Protein AF-A0A554IM93-F1 (afdb_monomer)

Mean predicted aligned error: 4.96 Å

Sequence (60 aa):
MDKDNSQAVEKKLGIIVELLRHLLAVELLRGGMSMPEIGKRLHVATATVVKMLKGVKKEK

Secondary structure (DSSP, 8-state):
--HHHHHHHHHHHHHHHHHHHHHHHHHHHHTT--HHHHHHHHTS-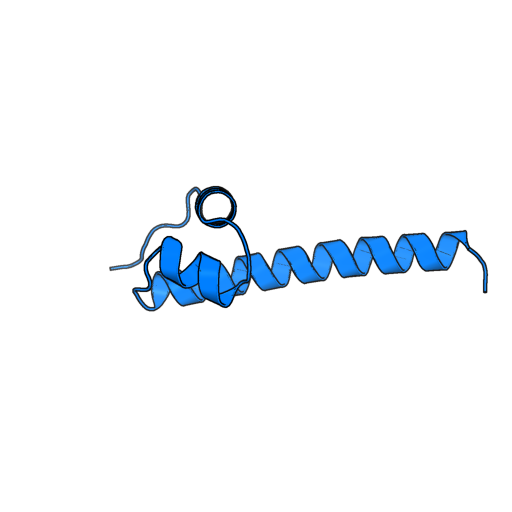HHHHHHHTTT-----

Foldseek 3Di:
DDPVVVVVVVVVVVVVLLVVLLVVLLVCVLVVDDLCVSCVVSVHDSVVSCVSCPPPDNDD

Nearest PDB structures (foldseek):
  2r0q-assembly1_F  TM=8.581E-01  e=3.313E-01  Staphylococcus aureus
  8b4h-assembly1_A  TM=8.265E-01  e=4.529E-01  Geobacillus stearothermophilus
  2ao9-assembly1_F  TM=7.558E-01  e=7.017E-01  Bacillus cereus ATCC 14579
  3mvp-assembly1_B  TM=6.110E-01  e=9.012E-01  Streptococcus mutans UA159
  2qib-assembly1_A  TM=5.385E-01  e=3.799E+00  Streptomyces coelicolor A3(2)

Radius of gyration: 14.55 Å; Cα contacts (8 Å, |Δi|>4): 35; chains: 1; bounding box: 43×19×34 Å

Structure (mmCIF, N/CA/C/O backbone):
data_AF-A0A554IM93-F1
#
_entry.id   AF-A0A554IM93-F1
#
loop_
_atom_site.group_PDB
_atom_site.id
_atom_site.type_symbol
_atom_site.label_atom_id
_atom_site.label_alt_id
_atom_site.label_comp_id
_atom_site.label_asym_id
_atom_site.label_entity_id
_atom_site.label_seq_id
_atom_site.pdbx_PDB_ins_code
_atom_site.Cartn_x
_atom_site.Cartn_y
_atom_site.Cartn_z
_atom_site.occupancy
_atom_site.B_iso_or_equiv
_atom_site.auth_seq_id
_atom_site.auth_comp_id
_atom_site.auth_asym_id
_atom_site.auth_atom_id
_atom_site.pdbx_PDB_model_num
ATOM 1 N N . MET A 1 1 ? 21.722 -7.532 -24.956 1.00 56.06 1 MET A N 1
ATOM 2 C CA . MET A 1 1 ? 20.494 -6.787 -24.613 1.00 56.06 1 MET A CA 1
ATOM 3 C C . MET A 1 1 ? 20.935 -5.472 -24.012 1.00 56.06 1 MET A C 1
ATOM 5 O O . MET A 1 1 ? 21.671 -5.500 -23.032 1.00 56.06 1 MET A O 1
ATOM 9 N N . ASP A 1 2 ? 20.583 -4.358 -24.648 1.00 63.09 2 ASP A N 1
ATOM 10 C CA . ASP A 1 2 ? 21.042 -3.026 -24.249 1.00 63.09 2 ASP A CA 1
ATOM 11 C C . ASP A 1 2 ? 20.588 -2.699 -22.822 1.00 63.09 2 ASP A C 1
ATOM 13 O O . ASP A 1 2 ? 19.399 -2.789 -22.502 1.00 63.09 2 ASP A O 1
ATOM 17 N N . LYS A 1 3 ? 21.550 -2.356 -21.954 1.00 68.25 3 LYS A N 1
ATOM 18 C CA . LYS A 1 3 ? 21.325 -2.062 -20.526 1.00 68.25 3 LYS A CA 1
ATOM 19 C C . LYS A 1 3 ? 20.223 -1.020 -20.312 1.00 68.25 3 LYS A C 1
ATOM 21 O O . LYS A 1 3 ? 19.425 -1.170 -19.388 1.00 68.25 3 LYS A O 1
ATOM 26 N N . ASP A 1 4 ? 20.136 -0.033 -21.198 1.00 75.44 4 ASP A N 1
ATOM 27 C CA . ASP A 1 4 ? 19.152 1.052 -21.128 1.00 75.44 4 ASP A CA 1
ATOM 28 C C . ASP A 1 4 ? 17.712 0.547 -21.294 1.00 75.44 4 ASP A C 1
ATOM 30 O O . ASP A 1 4 ? 16.794 1.016 -20.618 1.00 75.44 4 ASP A O 1
ATOM 34 N N . ASN A 1 5 ? 17.506 -0.469 -22.138 1.00 84.69 5 ASN A N 1
ATOM 35 C CA . ASN A 1 5 ? 16.180 -1.041 -22.351 1.00 84.69 5 ASN A CA 1
ATOM 36 C C . ASN A 1 5 ? 15.732 -1.887 -21.146 1.00 84.69 5 ASN A C 1
ATOM 38 O O . ASN A 1 5 ? 14.569 -1.822 -20.752 1.00 84.69 5 ASN A O 1
ATOM 42 N N . SER A 1 6 ? 16.654 -2.621 -20.508 1.00 88.88 6 SER A N 1
ATOM 43 C CA . SER A 1 6 ? 16.355 -3.386 -19.281 1.00 88.88 6 SER A CA 1
ATOM 44 C C . SER A 1 6 ? 15.897 -2.469 -18.149 1.00 88.88 6 SER A C 1
ATOM 46 O O . SER A 1 6 ? 14.854 -2.703 -17.544 1.00 88.88 6 SER A O 1
ATOM 48 N N . GLN A 1 7 ? 16.611 -1.362 -17.926 1.00 91.50 7 GLN A N 1
ATOM 49 C CA . GLN A 1 7 ? 16.265 -0.391 -16.885 1.00 91.50 7 GLN A CA 1
ATOM 50 C C . GLN A 1 7 ? 14.907 0.277 -17.137 1.00 91.50 7 GLN A C 1
ATOM 52 O O . GLN A 1 7 ? 14.114 0.473 -16.213 1.00 91.50 7 GLN A O 1
ATOM 57 N N . ALA A 1 8 ? 14.602 0.608 -18.395 1.00 93.56 8 ALA A N 1
ATOM 58 C CA . ALA A 1 8 ? 13.304 1.161 -18.765 1.00 93.56 8 ALA A CA 1
ATOM 59 C C . ALA A 1 8 ? 12.158 0.163 -18.521 1.00 93.56 8 ALA A C 1
ATOM 61 O O . ALA A 1 8 ? 11.090 0.557 -18.041 1.00 93.56 8 ALA A O 1
ATOM 62 N N . VAL A 1 9 ? 12.375 -1.120 -18.823 1.00 95.19 9 VAL A N 1
ATOM 63 C CA . VAL A 1 9 ? 11.408 -2.194 -18.556 1.00 95.19 9 VAL A CA 1
ATOM 64 C C . VAL A 1 9 ? 11.204 -2.380 -17.053 1.00 95.19 9 VAL A C 1
ATOM 66 O O . VAL A 1 9 ? 10.061 -2.363 -16.600 1.00 95.19 9 VAL A O 1
ATOM 69 N N . GLU A 1 10 ? 12.275 -2.468 -16.267 1.00 95.38 10 GLU A N 1
ATOM 70 C CA . GLU A 1 10 ? 12.210 -2.593 -14.804 1.00 95.38 10 GLU A CA 1
ATOM 71 C C . GLU A 1 10 ? 11.439 -1.432 -14.166 1.00 95.38 10 GLU A C 1
ATOM 73 O O . GLU A 1 10 ? 10.568 -1.647 -13.322 1.00 95.38 10 GLU A O 1
ATOM 78 N N . LYS A 1 11 ? 11.673 -0.199 -14.632 1.00 95.94 11 LYS A N 1
ATOM 79 C CA . LYS A 1 11 ? 10.933 0.978 -14.165 1.00 95.94 11 LYS A CA 1
ATOM 80 C C . LYS A 1 11 ? 9.438 0.877 -14.473 1.00 95.94 11 LYS A C 1
ATOM 82 O O . LYS A 1 11 ? 8.614 1.162 -13.606 1.00 95.94 11 LYS A O 1
ATOM 87 N N . LYS A 1 12 ? 9.074 0.468 -15.693 1.00 96.50 12 LYS A N 1
ATOM 88 C CA . LYS A 1 12 ? 7.666 0.274 -16.081 1.00 96.50 12 LYS A CA 1
ATOM 89 C C . LYS A 1 12 ? 7.003 -0.824 -15.253 1.00 96.50 12 LYS A C 1
ATOM 91 O O . LYS A 1 12 ? 5.881 -0.633 -14.792 1.00 96.50 12 LYS A O 1
ATOM 96 N N . LEU A 1 13 ? 7.700 -1.936 -15.020 1.00 97.12 13 LEU A N 1
ATOM 97 C CA . LEU A 1 13 ? 7.216 -3.019 -14.165 1.00 97.12 13 LEU A CA 1
ATOM 98 C C . LEU A 1 13 ? 7.007 -2.544 -12.724 1.00 97.12 13 LEU A C 1
ATOM 100 O O . LEU A 1 13 ? 5.971 -2.847 -12.139 1.00 97.12 13 LEU A O 1
ATOM 104 N N . GLY A 1 14 ? 7.922 -1.735 -12.183 1.00 95.62 14 GLY A N 1
ATOM 105 C CA . GLY A 1 14 ? 7.762 -1.108 -10.870 1.00 95.62 14 GLY A CA 1
ATOM 106 C C . GLY A 1 14 ? 6.477 -0.282 -10.770 1.00 95.62 14 GLY A C 1
ATOM 107 O O . GLY A 1 14 ? 5.694 -0.479 -9.843 1.00 95.62 14 GLY A O 1
ATOM 108 N N . ILE A 1 15 ? 6.205 0.565 -11.769 1.00 96.19 15 ILE A N 1
ATOM 109 C CA . ILE A 1 15 ? 4.974 1.372 -11.832 1.00 96.19 15 ILE A CA 1
ATOM 110 C C . ILE A 1 15 ? 3.726 0.478 -11.884 1.00 96.19 15 ILE A C 1
ATOM 112 O O . ILE A 1 15 ? 2.760 0.722 -11.163 1.00 96.19 15 ILE A O 1
ATOM 116 N N . ILE A 1 16 ? 3.740 -0.578 -12.704 1.00 97.06 16 ILE A N 1
ATOM 117 C CA . ILE A 1 16 ? 2.617 -1.523 -12.807 1.00 97.06 16 ILE A CA 1
ATOM 118 C C . ILE A 1 16 ? 2.356 -2.205 -11.459 1.00 97.06 16 ILE A C 1
ATOM 120 O O . ILE A 1 16 ? 1.209 -2.290 -11.025 1.00 97.06 16 ILE A O 1
ATOM 124 N N . VAL A 1 17 ? 3.406 -2.651 -10.766 1.00 95.25 17 VAL A N 1
ATOM 125 C CA . VAL A 1 17 ? 3.286 -3.272 -9.439 1.00 95.25 17 VAL A CA 1
ATOM 126 C C . VAL A 1 17 ? 2.687 -2.299 -8.420 1.00 95.25 17 VAL A C 1
ATOM 128 O O . VAL A 1 17 ? 1.842 -2.702 -7.620 1.00 95.25 17 VAL A O 1
ATOM 131 N N . GLU A 1 18 ? 3.072 -1.022 -8.447 1.00 93.81 18 GLU A N 1
ATOM 132 C CA . GLU A 1 18 ? 2.483 -0.008 -7.564 1.00 93.81 18 GLU A CA 1
ATOM 133 C C . GLU A 1 18 ? 0.996 0.231 -7.852 1.00 93.81 18 GLU A C 1
ATOM 135 O O . GLU A 1 18 ? 0.197 0.285 -6.913 1.00 93.81 18 GLU A O 1
ATOM 140 N N . LEU A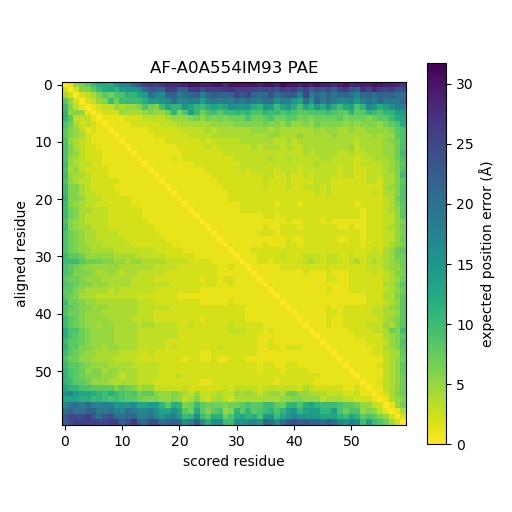 1 19 ? 0.604 0.299 -9.128 1.00 95.50 19 LEU A N 1
ATOM 141 C CA . LEU A 1 19 ? -0.799 0.440 -9.529 1.00 95.50 19 LEU A CA 1
ATOM 142 C C . LEU A 1 19 ? -1.641 -0.763 -9.082 1.00 95.50 19 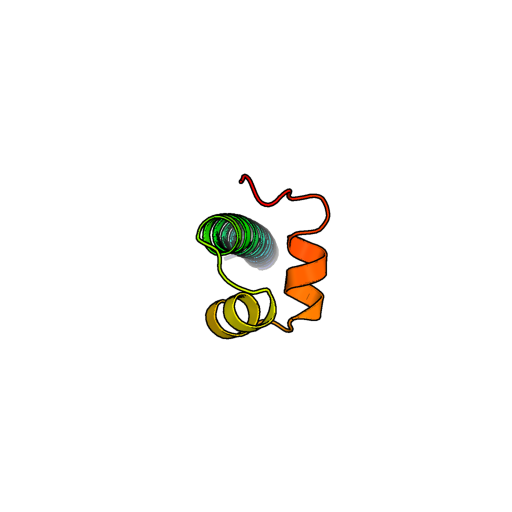LEU A C 1
ATOM 144 O O . LEU A 1 19 ? -2.715 -0.582 -8.510 1.00 95.50 19 LEU A O 1
ATOM 148 N N . LEU A 1 20 ? -1.137 -1.986 -9.274 1.00 96.19 20 LEU A N 1
ATOM 149 C CA . LEU A 1 20 ? -1.815 -3.210 -8.837 1.00 96.19 20 LEU A CA 1
ATOM 150 C C . LEU A 1 20 ? -1.978 -3.259 -7.313 1.00 96.19 20 LEU A C 1
ATOM 152 O O . LEU A 1 20 ? -3.051 -3.604 -6.818 1.00 96.19 20 LEU A O 1
ATOM 156 N N . ARG A 1 21 ? -0.945 -2.863 -6.558 1.00 95.12 21 ARG A N 1
ATOM 157 C CA . ARG A 1 21 ? -1.028 -2.758 -5.092 1.00 95.12 21 ARG A CA 1
ATOM 158 C C . ARG A 1 21 ? -2.075 -1.741 -4.654 1.00 95.12 21 ARG A C 1
ATOM 160 O O . ARG A 1 21 ? -2.819 -2.020 -3.717 1.00 95.12 21 ARG A O 1
ATOM 167 N N . HIS A 1 22 ? -2.149 -0.590 -5.321 1.00 95.31 22 HIS A N 1
ATOM 168 C CA . HIS A 1 22 ? -3.149 0.431 -5.017 1.00 95.31 22 HIS A CA 1
ATOM 169 C C . HIS A 1 22 ? -4.576 -0.076 -5.273 1.00 95.31 22 HIS A C 1
ATOM 171 O O . HIS A 1 22 ? -5.417 0.027 -4.382 1.00 95.31 22 HIS A O 1
ATOM 177 N N . LEU A 1 23 ? -4.835 -0.689 -6.433 1.00 95.50 23 LEU A N 1
ATOM 178 C CA . LEU A 1 23 ? -6.146 -1.265 -6.757 1.00 95.50 23 LEU A CA 1
ATOM 179 C C . LEU A 1 23 ? -6.566 -2.330 -5.740 1.00 95.50 23 LEU A C 1
ATOM 181 O O . LEU A 1 23 ? -7.681 -2.295 -5.224 1.00 95.50 23 LEU A O 1
ATOM 185 N N . LEU A 1 24 ? -5.652 -3.236 -5.386 1.00 96.50 24 LEU A N 1
ATOM 186 C CA . LEU A 1 24 ? -5.936 -4.268 -4.394 1.00 96.50 24 LEU A CA 1
ATOM 187 C C . LEU A 1 24 ? -6.214 -3.666 -3.008 1.00 96.50 24 LEU A C 1
ATOM 189 O O . LEU A 1 24 ? -7.127 -4.114 -2.321 1.00 96.50 24 LEU A O 1
ATOM 193 N N . ALA A 1 25 ? -5.480 -2.626 -2.600 1.00 96.69 25 ALA A N 1
ATOM 194 C CA . ALA A 1 25 ? -5.746 -1.923 -1.345 1.00 96.69 25 ALA A CA 1
ATOM 195 C C . ALA A 1 25 ? -7.160 -1.314 -1.310 1.00 96.69 25 ALA A C 1
ATOM 197 O O . ALA A 1 25 ? -7.818 -1.370 -0.270 1.00 96.69 25 ALA A O 1
ATOM 198 N N . VAL A 1 26 ? -7.629 -0.748 -2.430 1.00 96.12 26 VAL A N 1
ATOM 199 C CA . VAL A 1 26 ? -8.978 -0.168 -2.553 1.00 96.12 26 VAL A CA 1
ATOM 200 C C . VAL A 1 26 ? -10.045 -1.245 -2.392 1.00 96.12 26 VAL A C 1
ATOM 202 O O . VAL A 1 26 ? -10.968 -1.074 -1.596 1.00 96.12 26 VAL A O 1
ATOM 205 N N . GLU A 1 27 ? -9.895 -2.372 -3.083 1.00 95.38 27 GLU A N 1
ATOM 206 C CA . GLU A 1 27 ? -10.857 -3.475 -3.010 1.00 95.38 27 GLU A CA 1
ATOM 207 C C . GLU A 1 27 ? -10.900 -4.116 -1.618 1.00 95.38 27 GLU A C 1
ATOM 209 O O . GLU A 1 27 ? -11.977 -4.378 -1.083 1.00 95.38 27 GLU A O 1
ATOM 214 N N . LEU 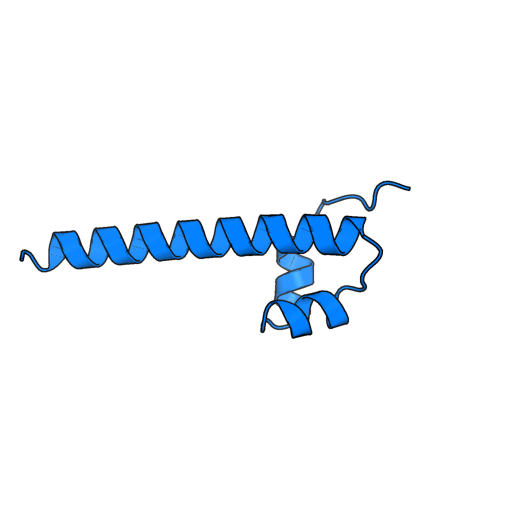A 1 28 ? -9.750 -4.279 -0.958 1.00 95.69 28 LEU A N 1
ATOM 215 C CA . LEU A 1 28 ? -9.713 -4.765 0.424 1.00 95.69 28 LEU A CA 1
ATOM 216 C C . LEU A 1 28 ? -10.386 -3.783 1.398 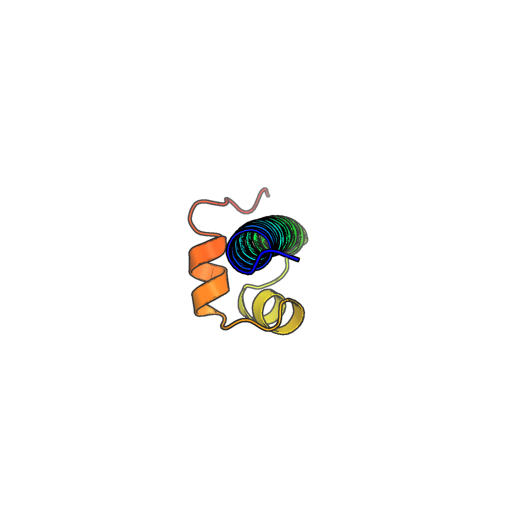1.00 95.69 28 LEU A C 1
ATOM 218 O O . LEU A 1 28 ? -11.104 -4.214 2.304 1.00 95.69 28 LEU A O 1
ATOM 222 N N . LEU A 1 29 ? -10.192 -2.471 1.211 1.00 95.25 29 LEU A N 1
ATOM 223 C CA . LEU A 1 29 ? -10.853 -1.447 2.024 1.00 95.25 29 LEU A CA 1
ATOM 224 C C . LEU A 1 29 ? -12.377 -1.483 1.843 1.00 95.25 29 LEU A C 1
ATOM 226 O O . LEU A 1 29 ? -13.111 -1.419 2.835 1.00 95.25 29 LEU A O 1
ATOM 230 N N . ARG A 1 30 ? -12.844 -1.601 0.595 1.00 93.00 30 ARG A N 1
ATOM 231 C CA . ARG A 1 30 ? -14.265 -1.765 0.249 1.00 93.00 30 ARG A CA 1
ATOM 232 C C . ARG A 1 30 ? -14.855 -3.037 0.846 1.00 93.00 30 ARG A C 1
ATOM 234 O O . ARG A 1 30 ? -15.944 -2.992 1.401 1.00 93.00 30 ARG A O 1
ATOM 241 N N . GLY A 1 31 ? -14.088 -4.126 0.861 1.00 93.56 31 GLY A N 1
ATOM 242 C CA . GLY A 1 31 ? -14.422 -5.373 1.555 1.00 93.56 31 GLY A CA 1
ATOM 243 C C . GLY A 1 31 ? -14.439 -5.279 3.088 1.00 93.56 31 GLY A C 1
ATOM 244 O O . GLY A 1 31 ? -14.541 -6.297 3.766 1.00 93.56 31 GLY A O 1
ATOM 245 N N . GLY A 1 32 ? -14.309 -4.080 3.663 1.00 93.62 32 GLY A N 1
ATOM 246 C CA . GLY A 1 32 ? -14.448 -3.843 5.097 1.00 93.62 32 GLY A CA 1
ATOM 247 C C . GLY A 1 32 ? -13.148 -3.932 5.892 1.00 93.62 32 GLY A C 1
ATOM 248 O O . GLY A 1 32 ? -13.153 -3.562 7.069 1.00 93.62 32 GLY A O 1
ATOM 249 N N . MET A 1 33 ? -12.040 -4.336 5.266 1.00 95.81 33 MET A N 1
ATOM 250 C CA . MET A 1 33 ? -10.763 -4.583 5.933 1.00 95.81 33 MET A CA 1
ATOM 251 C C . MET A 1 33 ? -10.170 -3.314 6.561 1.00 95.81 33 MET A C 1
ATOM 253 O O . MET A 1 33 ? -10.346 -2.197 6.068 1.00 95.81 33 MET A O 1
ATOM 257 N N . SER A 1 34 ? -9.459 -3.481 7.677 1.00 95.75 34 SER A N 1
ATOM 258 C CA . SER A 1 34 ? -8.761 -2.385 8.353 1.00 95.75 34 SER A CA 1
ATOM 259 C C . SER A 1 34 ? -7.411 -2.084 7.690 1.00 95.75 34 SER A C 1
ATOM 261 O O . SER A 1 34 ? -6.767 -2.973 7.136 1.00 95.75 34 SER A O 1
ATOM 263 N N . MET A 1 35 ? -6.936 -0.836 7.792 1.00 95.25 35 MET A N 1
A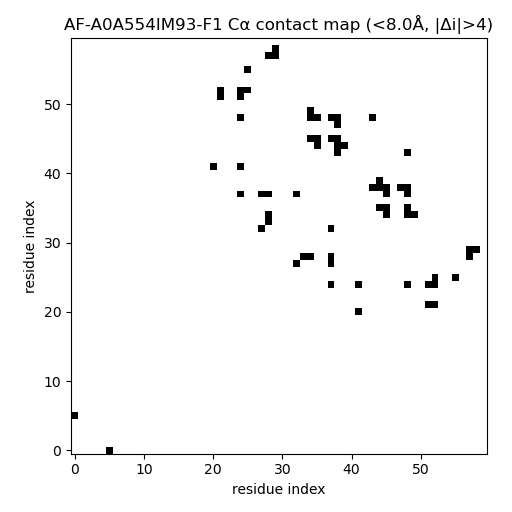TOM 264 C CA . MET A 1 35 ? -5.638 -0.427 7.226 1.00 95.25 35 MET A CA 1
ATOM 265 C C . MET A 1 35 ? -4.452 -1.299 7.692 1.00 95.25 35 MET A C 1
ATOM 267 O O . MET A 1 35 ? -3.615 -1.635 6.853 1.00 95.25 35 MET A O 1
ATOM 271 N N . PRO A 1 36 ? -4.352 -1.708 8.979 1.00 97.44 36 PRO A N 1
ATOM 272 C CA . PRO A 1 36 ? -3.284 -2.606 9.422 1.00 97.44 36 PRO A CA 1
ATOM 273 C C . PRO A 1 36 ? -3.340 -3.992 8.771 1.00 97.44 36 PRO A C 1
ATOM 275 O O . PRO A 1 36 ? -2.298 -4.554 8.443 1.00 97.44 36 PRO A O 1
ATOM 278 N N . GLU A 1 37 ? -4.538 -4.544 8.568 1.00 97.62 37 GLU A N 1
ATOM 279 C CA . GLU A 1 37 ? -4.713 -5.863 7.950 1.00 97.62 37 GLU A CA 1
ATOM 280 C C . GLU A 1 37 ? -4.395 -5.825 6.447 1.00 97.62 37 GLU A C 1
ATOM 282 O O . GLU A 1 37 ? -3.697 -6.703 5.938 1.00 97.62 37 GLU A O 1
ATOM 287 N N . ILE A 1 38 ? -4.789 -4.749 5.755 1.00 97.38 38 ILE A N 1
ATOM 288 C CA . ILE A 1 38 ? -4.374 -4.487 4.367 1.00 97.38 38 ILE A CA 1
ATOM 289 C C . ILE A 1 38 ? -2.843 -4.420 4.274 1.00 97.38 38 ILE A C 1
ATOM 291 O O . ILE A 1 38 ? -2.252 -5.040 3.392 1.00 97.38 38 ILE A O 1
ATOM 295 N N . GLY A 1 39 ? -2.186 -3.722 5.207 1.00 97.50 39 GLY A N 1
ATOM 296 C CA . GLY A 1 39 ? -0.724 -3.609 5.244 1.00 97.50 39 GLY A CA 1
ATOM 297 C C . GLY A 1 39 ? -0.030 -4.964 5.376 1.00 97.50 39 GLY A C 1
ATOM 298 O O . GLY A 1 39 ? 0.903 -5.252 4.626 1.00 97.50 39 GLY A O 1
ATOM 299 N N . LYS A 1 40 ? -0.538 -5.838 6.256 1.00 97.06 40 LYS A N 1
ATOM 300 C CA . LYS A 1 40 ? -0.034 -7.213 6.400 1.00 97.06 40 LYS A CA 1
ATOM 301 C C . LYS A 1 40 ? -0.160 -8.010 5.102 1.00 97.06 40 LYS A C 1
ATOM 303 O O . LYS A 1 40 ? 0.812 -8.637 4.695 1.00 97.06 40 LYS A O 1
ATOM 308 N N . ARG A 1 41 ? -1.319 -7.959 4.434 1.00 96.06 41 ARG A N 1
ATOM 309 C CA . ARG A 1 41 ? -1.573 -8.713 3.190 1.00 96.06 41 ARG A CA 1
ATOM 310 C C . ARG A 1 41 ? -0.772 -8.209 1.996 1.00 96.06 41 ARG A C 1
ATOM 312 O O . ARG A 1 41 ? -0.379 -8.998 1.147 1.00 96.06 41 ARG A O 1
ATOM 319 N N . LEU A 1 42 ? -0.537 -6.902 1.929 1.00 95.62 42 LEU A N 1
ATOM 320 C CA . LEU A 1 42 ? 0.248 -6.282 0.862 1.00 95.62 42 LEU A CA 1
ATOM 321 C C . LEU A 1 42 ? 1.751 -6.245 1.165 1.00 95.62 42 LEU A C 1
ATOM 323 O O . LEU A 1 42 ? 2.519 -5.777 0.326 1.00 95.62 42 LEU A O 1
ATOM 327 N N . HIS A 1 43 ? 2.170 -6.726 2.341 1.00 94.88 43 HIS A N 1
ATOM 328 C CA . HIS A 1 43 ? 3.544 -6.648 2.839 1.00 94.88 43 HIS A CA 1
ATOM 329 C C . HIS A 1 43 ? 4.115 -5.219 2.800 1.00 94.88 43 HIS A C 1
ATOM 331 O O . HIS A 1 43 ? 5.252 -4.991 2.390 1.00 94.88 43 HIS A O 1
ATOM 337 N N . VAL A 1 44 ? 3.319 -4.240 3.236 1.00 94.81 44 VAL A N 1
ATOM 338 C CA . VAL A 1 44 ? 3.725 -2.831 3.343 1.00 94.81 44 VAL A CA 1
ATOM 339 C C . VAL A 1 44 ? 3.377 -2.265 4.716 1.00 94.81 44 VAL A C 1
ATOM 341 O O . VAL A 1 44 ? 2.470 -2.734 5.401 1.00 94.81 44 VAL A O 1
ATOM 344 N N . ALA A 1 45 ? 4.080 -1.209 5.119 1.00 97.06 45 ALA A N 1
ATOM 345 C CA . ALA A 1 45 ? 3.762 -0.498 6.349 1.00 97.06 45 ALA A CA 1
ATOM 346 C C . ALA A 1 45 ? 2.342 0.094 6.303 1.00 97.06 45 ALA A C 1
ATOM 348 O O . ALA A 1 45 ? 1.899 0.605 5.273 1.00 97.06 45 ALA A O 1
ATOM 349 N N . THR A 1 46 ? 1.655 0.127 7.447 1.00 96.81 46 THR A N 1
ATOM 350 C CA . THR A 1 46 ? 0.319 0.738 7.566 1.00 96.81 46 THR A CA 1
ATOM 351 C C . THR A 1 46 ? 0.304 2.195 7.091 1.00 96.81 46 THR A C 1
ATOM 353 O O . THR A 1 46 ? -0.648 2.623 6.445 1.00 96.81 46 THR A O 1
ATOM 356 N N . ALA A 1 47 ? 1.375 2.959 7.338 1.00 96.75 47 ALA A N 1
ATOM 357 C CA . ALA A 1 47 ? 1.505 4.334 6.849 1.00 96.75 47 ALA A CA 1
ATOM 358 C C . ALA A 1 47 ? 1.472 4.422 5.310 1.00 96.75 47 ALA A C 1
ATOM 360 O O . ALA A 1 47 ? 0.881 5.346 4.750 1.00 96.75 47 ALA A O 1
ATOM 361 N N . THR A 1 48 ? 2.047 3.432 4.621 1.00 95.88 48 THR A N 1
ATOM 362 C CA . THR A 1 48 ? 1.979 3.317 3.161 1.00 95.88 48 THR A CA 1
ATOM 363 C C . THR A 1 48 ? 0.546 3.086 2.704 1.00 95.88 48 THR A C 1
ATOM 365 O O . THR A 1 48 ? 0.102 3.749 1.774 1.00 95.88 48 THR A O 1
ATOM 368 N N . VAL A 1 49 ? -0.206 2.224 3.394 1.00 96.19 49 VAL A N 1
ATOM 369 C CA . VAL A 1 49 ? -1.63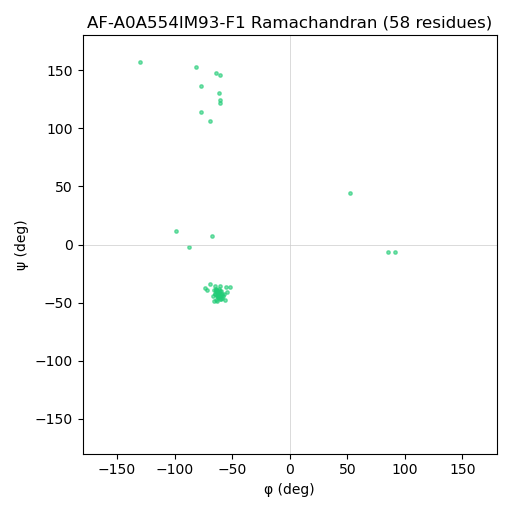0 1.983 3.102 1.00 96.19 49 VAL A CA 1
ATOM 370 C C . VAL A 1 49 ? -2.456 3.258 3.279 1.00 96.19 49 VAL A C 1
ATOM 372 O O . VAL A 1 49 ? -3.245 3.606 2.406 1.00 96.19 49 VAL A O 1
ATOM 375 N N . VAL A 1 50 ? -2.232 4.005 4.365 1.00 95.69 50 VAL A N 1
ATOM 376 C CA . VAL A 1 50 ? -2.901 5.295 4.617 1.00 95.69 50 VAL A CA 1
ATOM 377 C C . VAL A 1 50 ? -2.627 6.288 3.486 1.00 95.69 50 VAL A C 1
ATOM 379 O O . VAL A 1 50 ? -3.544 6.965 3.025 1.00 95.69 50 VAL A O 1
ATOM 382 N N . LYS A 1 51 ? -1.380 6.358 3.004 1.00 95.44 51 LYS A N 1
ATOM 383 C CA . LYS A 1 51 ? -1.015 7.198 1.857 1.00 95.44 51 LYS A CA 1
ATOM 384 C C . LYS A 1 51 ? -1.673 6.708 0.564 1.00 95.44 51 LYS A C 1
ATOM 386 O O . LYS A 1 51 ? -2.198 7.532 -0.177 1.00 95.44 51 LYS A O 1
ATOM 391 N N . MET A 1 52 ? -1.658 5.397 0.312 1.00 93.25 52 MET A N 1
ATOM 392 C CA . MET A 1 52 ? -2.266 4.771 -0.867 1.00 93.25 52 MET A CA 1
ATOM 393 C C . MET A 1 52 ? -3.770 5.023 -0.932 1.00 93.25 52 MET A C 1
ATOM 395 O O . MET A 1 52 ? -4.283 5.274 -2.010 1.00 93.25 52 MET A O 1
ATOM 399 N N . LEU A 1 53 ? -4.473 4.979 0.199 1.00 94.69 53 LEU A N 1
ATOM 400 C CA . LEU A 1 53 ? -5.934 5.079 0.264 1.00 94.69 53 LEU A CA 1
ATOM 401 C C . LEU A 1 53 ? -6.431 6.485 0.618 1.00 94.69 53 LEU A C 1
ATOM 403 O O . LEU A 1 53 ? -7.612 6.685 0.905 1.00 94.69 53 LEU A O 1
ATOM 407 N N . LYS A 1 54 ? -5.547 7.487 0.594 1.00 93.12 54 LYS A N 1
ATOM 408 C CA . LYS A 1 54 ? -5.916 8.872 0.885 1.00 93.12 54 LYS A CA 1
ATOM 409 C C . LYS A 1 54 ? -6.963 9.359 -0.123 1.00 93.12 54 LYS A C 1
ATOM 411 O O . LYS A 1 54 ? -6.714 9.387 -1.321 1.00 93.12 54 LYS A O 1
ATOM 416 N N . GLY A 1 55 ? -8.121 9.786 0.379 1.00 88.88 55 GLY A N 1
ATOM 417 C CA . GLY A 1 55 ? -9.228 10.278 -0.449 1.00 88.88 55 GLY A CA 1
ATOM 418 C C . GLY A 1 55 ? -10.155 9.185 -0.992 1.00 88.88 55 GLY A C 1
ATOM 419 O O . GLY A 1 55 ? -11.207 9.515 -1.534 1.00 88.88 55 GLY A O 1
ATOM 420 N N . VAL A 1 56 ? -9.828 7.905 -0.789 1.00 88.31 56 VAL A N 1
ATOM 421 C CA . VAL A 1 56 ? -10.728 6.790 -1.098 1.00 88.31 56 VAL A CA 1
ATO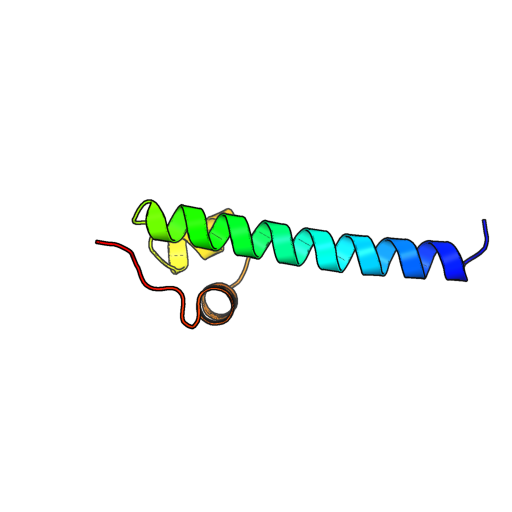M 422 C C . VAL A 1 56 ? -11.777 6.711 0.008 1.00 88.31 56 VAL A C 1
ATOM 424 O O . VAL A 1 56 ? -11.460 6.456 1.171 1.00 88.31 56 VAL A O 1
ATOM 427 N N . LYS A 1 57 ? -13.041 6.978 -0.332 1.00 75.56 57 LYS A N 1
ATOM 428 C CA . LYS A 1 57 ? -14.150 6.843 0.618 1.00 75.56 57 LYS A CA 1
ATOM 429 C C . LYS A 1 57 ? -14.494 5.366 0.775 1.00 75.56 57 LYS A C 1
ATOM 431 O O . LYS A 1 57 ? -14.590 4.645 -0.212 1.00 75.56 57 LYS A O 1
ATOM 436 N N . LYS A 1 58 ? -14.717 4.932 2.016 1.00 69.44 58 LYS A N 1
ATOM 437 C CA . LYS A 1 58 ? -15.360 3.644 2.279 1.00 69.44 58 LYS A CA 1
ATOM 438 C C . LYS A 1 58 ? -16.817 3.800 1.840 1.00 69.44 58 LYS A C 1
ATOM 440 O O . LYS A 1 58 ? -17.553 4.566 2.463 1.00 69.44 58 LYS A O 1
ATOM 445 N N . GLU A 1 59 ? -17.187 3.199 0.713 1.00 63.56 59 GLU A N 1
ATOM 446 C CA . GLU A 1 59 ? -18.594 3.119 0.315 1.00 63.56 59 GLU A CA 1
ATOM 447 C C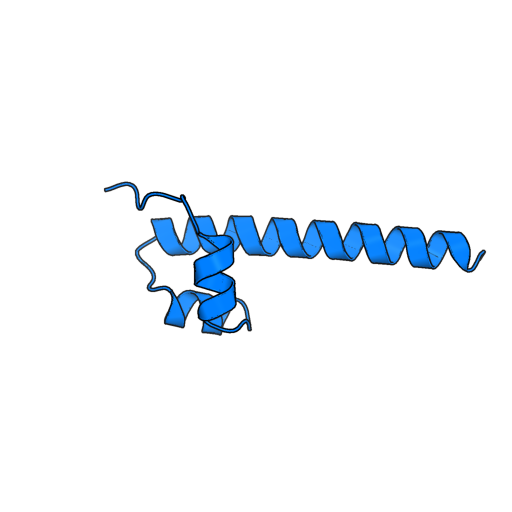 . GLU A 1 59 ? -19.332 2.317 1.398 1.00 63.56 59 GLU A C 1
ATOM 449 O O . GLU A 1 59 ? -18.805 1.317 1.893 1.00 63.56 59 GLU A O 1
ATOM 454 N N . LYS A 1 60 ? -20.452 2.875 1.872 1.00 52.41 60 LYS A N 1
ATOM 455 C CA . LYS A 1 60 ? -21.288 2.294 2.930 1.00 52.41 60 LYS A CA 1
ATOM 456 C C . LYS A 1 60 ? -22.086 1.117 2.399 1.00 52.41 60 LYS A C 1
ATOM 458 O O . LYS A 1 60 ? -22.598 1.254 1.268 1.00 52.41 60 LYS A O 1
#

Solvent-accessible surface area (backbone atoms only — not comparable to full-atom values): 3523 Å² total; per-residue (Å²): 129,65,67,70,58,53,53,53,49,52,52,51,50,51,53,50,53,52,52,52,51,43,54,51,50,50,53,43,40,58,72,66,50,50,58,64,59,50,10,64,77,70,74,45,57,42,69,55,41,54,63,68,46,62,88,63,74,74,74,127

pLDDT: mean 91.02, std 10.68, range [52.41, 97.62]